Protein AF-A0A370BBL7-F1 (afdb_monomer)

Radius of gyration: 13.51 Å; Cα contacts (8 Å, |Δi|>4): 67; chains: 1; bounding box: 35×32×35 Å

Secondary structure (DSSP, 8-state):
-----HHHHHHHTT-----TTTTHHHHHHHTT-S--SSSPPP---------HHHHHHHHHGGG--PPP---

Mean predicted aligned error: 7.21 Å

pLDDT: mean 83.6, std 18.15, range [38.25, 96.69]

Solvent-accessible surface area (backbone atoms only — not comparable to full-atom values): 4551 Å² total; per-residue (Å²): 130,84,78,62,57,33,45,39,47,35,40,71,68,80,62,40,71,44,23,76,78,19,25,45,59,47,32,36,52,62,66,67,71,58,90,76,93,77,87,86,85,87,75,72,73,80,37,46,90,58,57,68,73,60,47,52,51,58,50,56,48,78,78,68,68,82,74,77,83,83,125

Organism: NCBI:txid2282652

Foldseek 3Di:
DPQDDQQLVCCVPVVDAADNVLRVQVSCVSVVVDDDDDDDDDDGRPDRPDDPVRSCCSNVCSVDDDDPPDD

Sequence (71 aa):
MPKATAAPFAFRHPKGVAEPSGACALAAVLAGLVPHESGMIGVVISGGGVDLPTFHRLISQAAHRKEPARV

InterPro domains:
  IPR036052 Tryptophan synthase beta chain-like, PALP domain superfamily [G3DSA:3.40.50.1100] (4-68)
  IPR036052 Tryptophan synthase beta chain-like, PALP domain superfamily [SSF53686] (11-57)

Structure (mmCIF, N/CA/C/O backbone):
data_AF-A0A370BBL7-F1
#
_entry.id   AF-A0A370BBL7-F1
#
loop_
_atom_site.group_PDB
_atom_site.id
_atom_site.type_symbol
_atom_site.label_atom_id
_atom_site.label_alt_id
_atom_site.label_comp_id
_atom_site.label_asym_id
_atom_site.label_entity_id
_atom_site.label_seq_id
_atom_site.pdbx_PDB_ins_code
_atom_site.Cartn_x
_atom_site.Cartn_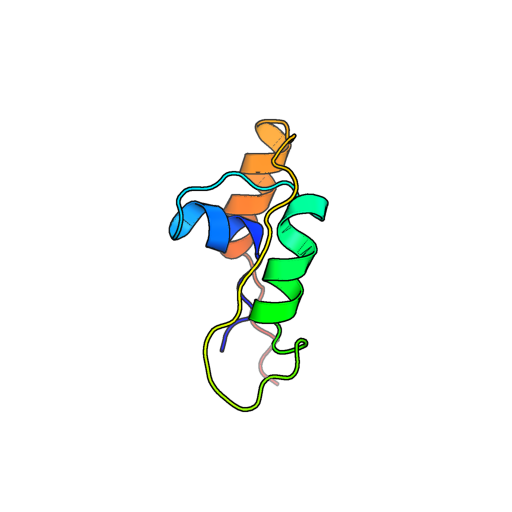y
_atom_site.Cartn_z
_atom_site.occupancy
_atom_site.B_iso_or_equiv
_atom_site.auth_seq_id
_atom_site.auth_comp_id
_atom_site.auth_asym_id
_atom_site.auth_atom_id
_atom_site.pdbx_PDB_model_num
ATOM 1 N N . MET A 1 1 ? -17.341 -6.469 3.270 1.00 38.25 1 MET A N 1
ATOM 2 C CA . MET A 1 1 ? -16.620 -5.691 2.237 1.00 38.25 1 MET A CA 1
ATOM 3 C C . MET A 1 1 ? -15.756 -6.646 1.423 1.00 38.25 1 MET A C 1
ATOM 5 O O . MET A 1 1 ? -15.161 -7.529 2.036 1.00 38.25 1 MET A O 1
ATOM 9 N N . PRO A 1 2 ? -15.713 -6.558 0.083 1.00 45.62 2 PRO A N 1
ATOM 10 C CA . PRO A 1 2 ? -14.791 -7.376 -0.707 1.00 45.62 2 PRO A CA 1
ATOM 11 C C . PRO A 1 2 ? -13.348 -7.096 -0.256 1.00 45.62 2 PRO A C 1
ATOM 13 O O . PRO A 1 2 ? -12.982 -5.936 -0.084 1.00 45.62 2 PRO A O 1
ATOM 16 N N . LYS A 1 3 ? -12.539 -8.144 -0.023 1.00 51.41 3 LYS A N 1
ATOM 17 C CA . LYS A 1 3 ? -11.112 -8.013 0.328 1.00 51.41 3 LYS A CA 1
ATOM 18 C C . LYS A 1 3 ? -10.374 -7.347 -0.839 1.00 51.41 3 LYS A C 1
ATOM 20 O O . LYS A 1 3 ? -9.979 -8.030 -1.781 1.00 51.41 3 LYS A O 1
ATOM 25 N N . ALA A 1 4 ? -10.227 -6.026 -0.796 1.00 58.47 4 ALA A N 1
ATOM 26 C CA . ALA A 1 4 ? -9.406 -5.295 -1.748 1.00 58.47 4 ALA A CA 1
ATOM 27 C C . ALA A 1 4 ? -7.941 -5.711 -1.563 1.00 58.47 4 ALA A C 1
ATOM 29 O O . ALA A 1 4 ? -7.397 -5.668 -0.462 1.00 58.47 4 ALA A O 1
ATOM 30 N N . THR A 1 5 ? -7.298 -6.141 -2.643 1.00 81.75 5 THR A N 1
ATOM 31 C CA . THR A 1 5 ? -5.857 -6.401 -2.672 1.00 81.75 5 THR A CA 1
ATOM 32 C C . THR A 1 5 ? -5.099 -5.071 -2.625 1.00 81.75 5 THR A C 1
ATOM 34 O O . THR A 1 5 ? -5.456 -4.123 -3.328 1.00 81.75 5 THR A O 1
ATOM 37 N N . ALA A 1 6 ? -4.055 -4.991 -1.797 1.00 92.25 6 ALA A N 1
ATOM 38 C CA . ALA A 1 6 ? -3.410 -3.728 -1.430 1.00 92.25 6 ALA A CA 1
ATOM 39 C C . ALA A 1 6 ? -2.753 -2.976 -2.600 1.00 92.25 6 ALA A C 1
ATOM 41 O O . ALA A 1 6 ? -2.921 -1.765 -2.703 1.00 92.25 6 ALA A O 1
ATOM 42 N N . ALA A 1 7 ? -2.062 -3.668 -3.512 1.00 92.19 7 ALA A N 1
ATOM 43 C CA . ALA A 1 7 ? -1.411 -3.020 -4.657 1.00 92.19 7 ALA A CA 1
ATOM 44 C C . ALA A 1 7 ? -2.417 -2.337 -5.619 1.00 92.19 7 ALA A C 1
ATOM 46 O O . ALA A 1 7 ? -2.241 -1.155 -5.917 1.00 92.19 7 ALA A O 1
ATOM 47 N N . PRO A 1 8 ? -3.528 -2.985 -6.031 1.00 91.88 8 PRO A N 1
ATOM 48 C CA . PRO A 1 8 ? -4.612 -2.312 -6.758 1.00 91.88 8 PRO A CA 1
ATOM 49 C C . PRO A 1 8 ? -5.202 -1.105 -6.029 1.00 91.88 8 PRO A C 1
ATOM 51 O O . PRO A 1 8 ? -5.495 -0.092 -6.663 1.00 91.88 8 PRO A O 1
ATOM 54 N N . PHE A 1 9 ? -5.371 -1.194 -4.706 1.00 92.94 9 PHE A N 1
ATOM 55 C CA . PHE A 1 9 ? -5.865 -0.074 -3.907 1.00 92.94 9 PHE A CA 1
ATOM 56 C C . PHE A 1 9 ? -4.883 1.104 -3.945 1.00 92.94 9 PHE A C 1
ATOM 58 O O . PHE A 1 9 ? -5.286 2.224 -4.260 1.00 92.94 9 PHE A O 1
ATOM 65 N N . ALA A 1 10 ? -3.596 0.850 -3.690 1.00 93.88 10 ALA A N 1
ATOM 66 C CA . ALA A 1 10 ? -2.538 1.859 -3.731 1.00 93.88 10 ALA A CA 1
ATOM 67 C C . ALA A 1 10 ? -2.439 2.534 -5.110 1.00 93.88 10 ALA A C 1
ATOM 69 O O . ALA A 1 10 ? -2.339 3.758 -5.202 1.00 93.88 10 ALA A O 1
ATOM 70 N N . PHE A 1 11 ? -2.573 1.767 -6.191 1.00 94.19 11 PHE A N 1
ATOM 71 C CA . PHE A 1 11 ? -2.547 2.331 -7.536 1.00 94.19 11 PHE A CA 1
ATOM 72 C C . PHE A 1 11 ? -3.812 3.140 -7.860 1.00 94.19 11 PHE A C 1
ATOM 74 O O . PHE A 1 11 ? -3.742 4.226 -8.434 1.00 94.19 11 PHE A O 1
ATOM 81 N N . ARG A 1 12 ? -4.998 2.653 -7.474 1.00 92.50 12 ARG A N 1
ATOM 82 C CA . ARG A 1 12 ? -6.271 3.305 -7.819 1.00 92.50 12 ARG A CA 1
ATOM 83 C C . ARG A 1 12 ? -6.524 4.576 -7.016 1.00 92.50 12 ARG A C 1
ATOM 85 O O . ARG A 1 12 ? -7.065 5.526 -7.585 1.00 92.50 12 ARG A O 1
ATOM 92 N N . HIS A 1 13 ? -6.158 4.599 -5.737 1.00 91.69 13 HIS A N 1
ATOM 93 C CA . HIS A 1 13 ? -6.509 5.685 -4.822 1.00 91.69 13 HIS A CA 1
ATOM 94 C C . HIS A 1 13 ? -5.364 6.703 -4.676 1.00 91.69 13 HIS A C 1
ATOM 96 O O . HIS A 1 13 ? -5.465 7.753 -5.313 1.00 91.69 13 HIS A O 1
ATOM 102 N N . PRO A 1 14 ? -4.259 6.420 -3.954 1.00 91.88 14 PRO A N 1
ATOM 103 C CA . PRO A 1 14 ? -3.151 7.366 -3.816 1.00 91.88 14 PRO A CA 1
ATOM 104 C C . PRO A 1 14 ? -2.215 7.432 -5.034 1.00 91.88 14 PRO A C 1
ATOM 106 O O . PRO A 1 14 ? -1.264 8.203 -5.010 1.00 91.88 14 PRO A O 1
ATOM 109 N N . LYS A 1 15 ? -2.465 6.651 -6.097 1.00 94.06 15 LYS A N 1
ATOM 110 C CA . LYS A 1 15 ? -1.650 6.608 -7.332 1.00 94.06 15 LYS A CA 1
ATOM 111 C C . LYS A 1 15 ? -0.209 6.133 -7.116 1.00 94.06 15 LYS A C 1
ATOM 113 O O . LYS A 1 15 ? 0.657 6.375 -7.950 1.00 94.06 15 LYS A O 1
ATOM 118 N N . GLY A 1 16 ? 0.036 5.429 -6.013 1.00 94.62 16 GLY A N 1
ATOM 119 C CA . GLY A 1 16 ? 1.338 4.859 -5.689 1.00 94.62 16 GLY A CA 1
ATOM 120 C C . GLY A 1 16 ? 1.544 3.497 -6.347 1.00 94.62 16 GLY A C 1
ATOM 121 O O . GLY A 1 16 ? 0.621 2.682 -6.412 1.00 94.62 16 GLY A O 1
ATOM 122 N N . VAL A 1 17 ? 2.772 3.233 -6.791 1.00 95.62 17 VAL A N 1
ATOM 123 C CA . VAL A 1 17 ? 3.222 1.889 -7.170 1.00 95.62 17 VAL A CA 1
ATOM 124 C C . VAL A 1 17 ? 3.810 1.224 -5.933 1.00 95.62 17 VAL A C 1
ATOM 126 O O . VAL A 1 17 ? 4.697 1.783 -5.292 1.00 95.62 17 VAL A O 1
ATOM 129 N N . ALA A 1 18 ? 3.308 0.039 -5.597 1.00 94.62 18 ALA A N 1
ATOM 130 C CA . ALA A 1 18 ? 3.790 -0.744 -4.471 1.00 94.62 18 ALA A CA 1
ATOM 131 C C . ALA A 1 18 ? 4.049 -2.184 -4.912 1.00 94.62 18 ALA A C 1
ATOM 133 O O . ALA A 1 18 ? 3.217 -2.804 -5.581 1.00 94.62 18 ALA A O 1
ATOM 134 N N . GLU A 1 19 ? 5.199 -2.716 -4.517 1.00 94.44 19 GLU A N 1
ATOM 135 C CA . GLU A 1 19 ? 5.487 -4.143 -4.633 1.00 94.44 19 GLU A CA 1
ATOM 136 C C . GLU A 1 19 ? 4.714 -4.924 -3.544 1.00 94.44 19 GLU A C 1
ATOM 138 O O . GLU A 1 19 ? 4.243 -4.322 -2.570 1.00 94.44 19 GLU A O 1
ATOM 143 N N . PRO A 1 20 ? 4.579 -6.260 -3.646 1.00 91.69 20 PRO A N 1
ATOM 144 C CA . PRO A 1 20 ? 3.826 -7.044 -2.664 1.00 91.69 20 PRO A CA 1
ATOM 145 C C . PRO A 1 20 ? 4.302 -6.871 -1.213 1.00 91.69 20 PRO A C 1
ATOM 147 O O . PRO A 1 20 ? 3.474 -6.680 -0.322 1.00 91.69 20 PRO A O 1
ATOM 150 N N . SER A 1 21 ? 5.619 -6.895 -0.974 1.00 94.12 21 SER A N 1
ATOM 151 C CA . SER A 1 21 ? 6.230 -6.645 0.340 1.00 94.12 21 SER A CA 1
ATOM 152 C C . SER A 1 21 ? 5.953 -5.227 0.831 1.00 94.12 21 SER A C 1
ATOM 154 O O . SER A 1 21 ? 5.511 -5.054 1.963 1.00 94.12 21 SER A O 1
ATOM 156 N N . GLY A 1 22 ? 6.134 -4.222 -0.029 1.00 95.06 22 GLY A N 1
ATOM 157 C CA . GLY A 1 22 ? 5.923 -2.812 0.304 1.00 95.06 22 GLY A CA 1
ATOM 158 C C . GLY A 1 22 ? 4.475 -2.434 0.619 1.00 95.06 22 GLY A C 1
ATOM 159 O O . GLY A 1 22 ? 4.236 -1.414 1.263 1.00 95.06 22 GLY A O 1
ATOM 160 N N . ALA A 1 23 ? 3.508 -3.260 0.212 1.00 95.50 23 ALA A N 1
ATOM 161 C CA . ALA A 1 23 ? 2.082 -3.062 0.467 1.00 95.50 23 ALA A CA 1
ATOM 162 C C . ALA A 1 23 ? 1.523 -3.920 1.622 1.00 95.50 23 ALA A C 1
ATOM 164 O O . ALA A 1 23 ? 0.310 -3.910 1.848 1.00 95.50 23 ALA A O 1
ATOM 165 N N . CYS A 1 24 ? 2.352 -4.675 2.355 1.00 94.81 24 CYS A N 1
ATOM 166 C CA . CYS A 1 24 ? 1.870 -5.638 3.355 1.00 94.81 24 CYS A CA 1
ATOM 167 C C . CYS A 1 24 ? 1.116 -4.973 4.523 1.00 94.81 24 CYS A C 1
ATOM 169 O O . CYS A 1 24 ? 0.069 -5.471 4.941 1.00 94.81 24 CYS A O 1
ATOM 171 N N . ALA A 1 25 ? 1.573 -3.804 4.984 1.00 95.75 25 ALA A N 1
ATOM 172 C CA . ALA A 1 25 ? 0.901 -3.033 6.029 1.00 95.75 25 ALA A CA 1
ATOM 173 C C . ALA A 1 25 ? -0.486 -2.551 5.569 1.00 95.75 25 ALA A C 1
ATOM 175 O O . ALA A 1 25 ? -1.474 -2.704 6.286 1.00 95.75 25 ALA A O 1
ATOM 176 N N . LEU A 1 26 ? -0.585 -2.057 4.329 1.00 94.88 26 LEU A N 1
ATOM 177 C CA . LEU A 1 26 ? -1.863 -1.684 3.723 1.00 94.88 26 LEU A CA 1
ATOM 178 C C . LEU A 1 26 ? -2.794 -2.897 3.597 1.00 94.88 26 LEU A C 1
ATOM 180 O O . LEU A 1 26 ? -3.988 -2.786 3.867 1.00 94.88 26 LEU A O 1
ATOM 184 N N . ALA A 1 27 ? -2.261 -4.067 3.237 1.00 93.75 27 ALA A N 1
ATOM 185 C CA . ALA A 1 27 ? -3.042 -5.299 3.163 1.00 93.75 27 ALA A CA 1
ATOM 186 C C . ALA A 1 27 ? -3.627 -5.697 4.526 1.00 93.75 27 ALA A C 1
ATOM 188 O O . ALA A 1 27 ? -4.794 -6.078 4.588 1.00 93.75 27 ALA A O 1
ATOM 189 N N . ALA A 1 28 ? -2.856 -5.574 5.612 1.00 93.88 28 ALA A N 1
ATOM 190 C CA . ALA A 1 28 ? -3.328 -5.867 6.965 1.00 93.88 28 ALA A CA 1
ATOM 191 C C . ALA A 1 28 ? -4.462 -4.923 7.397 1.00 93.88 28 ALA A C 1
ATOM 193 O O . ALA A 1 28 ? -5.474 -5.382 7.930 1.00 93.88 28 ALA A O 1
ATOM 194 N N . VAL A 1 29 ? -4.331 -3.625 7.102 1.00 93.81 29 VAL A N 1
ATOM 195 C CA . VAL A 1 29 ? -5.373 -2.622 7.383 1.00 93.81 29 VAL A CA 1
ATOM 196 C C . VAL A 1 29 ? -6.643 -2.913 6.582 1.00 93.81 29 VAL A C 1
ATOM 198 O O . VAL A 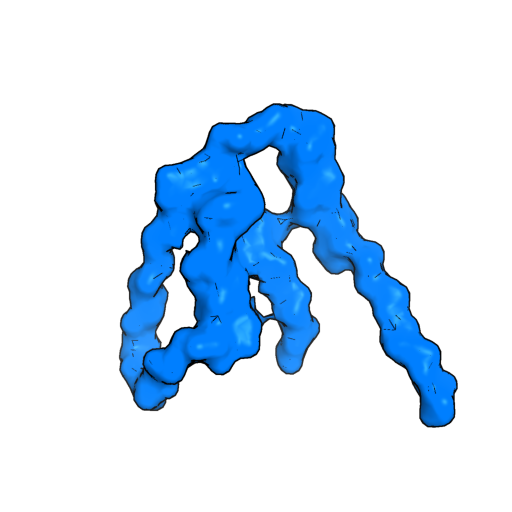1 29 ? -7.722 -3.010 7.161 1.00 93.81 29 VAL A O 1
ATOM 201 N N . LEU A 1 30 ? -6.532 -3.144 5.269 1.00 91.19 30 LEU A N 1
ATOM 202 C CA . LEU A 1 30 ? -7.683 -3.464 4.410 1.00 91.19 30 LEU A CA 1
ATOM 203 C C . LEU A 1 30 ? -8.351 -4.801 4.771 1.00 91.19 30 LEU A C 1
ATOM 205 O O .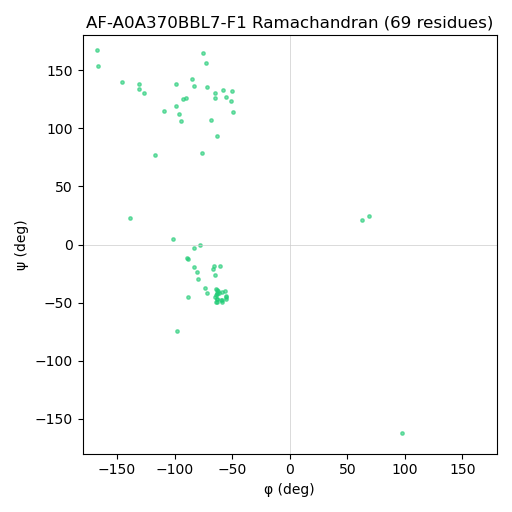 LEU A 1 30 ? -9.536 -4.997 4.499 1.00 91.19 30 LEU A O 1
ATOM 209 N N . ALA A 1 31 ? -7.603 -5.729 5.370 1.00 90.56 31 ALA A N 1
ATOM 210 C CA . ALA A 1 31 ? -8.118 -7.002 5.858 1.00 90.56 31 ALA A CA 1
ATOM 211 C C . ALA A 1 31 ? -8.757 -6.915 7.257 1.00 90.56 31 ALA A C 1
ATOM 213 O O . ALA A 1 31 ? -9.271 -7.931 7.726 1.00 90.56 31 ALA A O 1
ATOM 214 N N . GLY A 1 32 ? -8.734 -5.748 7.912 1.00 90.56 32 GLY A N 1
ATOM 215 C CA . GLY A 1 32 ? -9.256 -5.570 9.270 1.00 90.56 32 GLY A CA 1
ATOM 216 C C . GLY A 1 32 ? -8.428 -6.282 10.344 1.00 90.56 32 GLY A C 1
ATOM 217 O O . GLY A 1 32 ? -8.963 -6.644 11.384 1.00 90.56 32 GLY A O 1
ATOM 218 N N . LEU A 1 33 ? -7.140 -6.528 10.082 1.00 91.75 33 LEU A N 1
ATOM 219 C CA . LEU A 1 33 ? -6.236 -7.226 11.006 1.00 91.75 33 LEU A CA 1
ATOM 220 C C . LEU A 1 33 ? -5.525 -6.280 11.980 1.00 91.75 33 LEU A C 1
ATOM 222 O O . LEU A 1 33 ? -4.885 -6.742 12.920 1.00 91.75 33 LEU A O 1
ATOM 226 N N . VAL A 1 34 ? -5.607 -4.970 11.744 1.00 91.50 34 VAL A N 1
ATOM 227 C CA . VAL A 1 34 ? -5.018 -3.954 12.617 1.00 91.50 34 VAL A CA 1
ATOM 228 C C . VAL A 1 34 ? -6.108 -3.457 13.569 1.00 91.50 34 VAL A C 1
A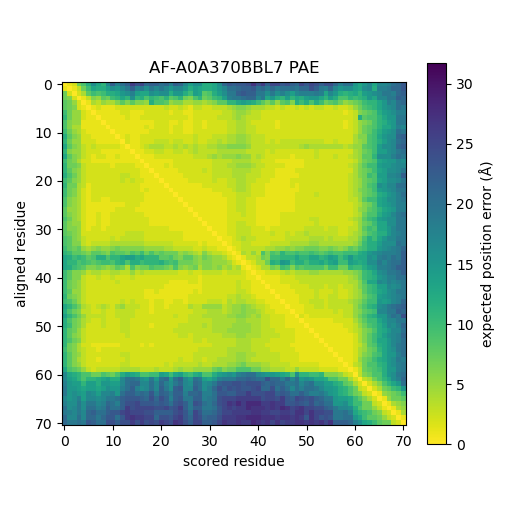TOM 230 O O . VAL A 1 34 ? -7.059 -2.829 13.096 1.00 91.50 34 VAL A O 1
ATOM 233 N N . PRO A 1 35 ? -6.014 -3.739 14.882 1.00 89.50 35 PRO A N 1
ATOM 234 C CA . PRO A 1 35 ? -6.998 -3.265 15.844 1.00 89.50 35 PRO A CA 1
ATOM 235 C C . PRO A 1 35 ? -6.951 -1.737 15.931 1.00 89.50 35 PRO A C 1
ATOM 237 O O . PRO A 1 35 ? -5.882 -1.149 16.092 1.00 89.50 35 PRO A O 1
ATOM 240 N N . HIS A 1 36 ? -8.113 -1.095 15.838 1.00 87.56 36 HIS A N 1
ATOM 241 C CA . HIS A 1 36 ? -8.265 0.325 16.124 1.00 87.56 36 HIS A CA 1
ATOM 242 C C . HIS A 1 36 ? -9.644 0.575 16.746 1.00 87.56 36 HIS A C 1
ATOM 244 O O . HIS A 1 36 ? -10.638 -0.002 16.317 1.00 87.56 36 HIS A O 1
ATOM 250 N N . GLU A 1 37 ? -9.704 1.456 17.741 1.00 80.75 37 GLU A N 1
ATOM 251 C CA . GLU A 1 37 ? -10.950 1.832 18.428 1.00 80.75 37 GLU A CA 1
ATOM 252 C C . GLU A 1 37 ? -11.631 3.006 17.708 1.00 80.75 37 GLU A C 1
ATOM 254 O O . GLU A 1 37 ? -12.827 3.003 17.435 1.00 80.75 37 GLU A O 1
ATOM 259 N N . SER A 1 38 ? -10.845 4.021 17.346 1.00 83.19 38 SER A N 1
ATOM 260 C CA . SER A 1 38 ? -11.280 5.214 16.617 1.00 83.19 38 SER A CA 1
ATOM 261 C C . SER A 1 38 ? -10.057 5.988 16.108 1.00 83.19 38 SER A C 1
ATOM 263 O O . SER A 1 38 ? -8.928 5.705 16.512 1.00 83.19 38 SER A O 1
ATOM 265 N N . GLY A 1 39 ? -10.268 6.954 15.213 1.00 87.00 39 GLY A N 1
ATOM 266 C CA . GLY A 1 39 ? -9.207 7.828 14.708 1.00 87.00 39 GLY A CA 1
ATOM 267 C C . GLY A 1 39 ? -8.621 7.400 13.361 1.00 87.00 39 GLY A C 1
ATOM 268 O O . GLY A 1 39 ?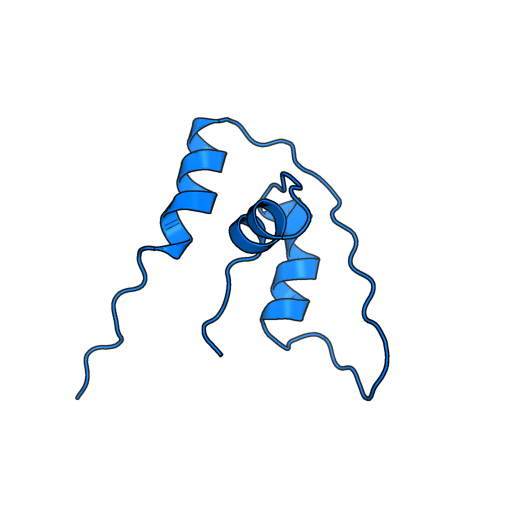 -9.247 6.679 12.588 1.00 87.00 39 GLY A O 1
ATOM 269 N N . MET A 1 40 ? -7.432 7.921 13.050 1.00 92.12 40 MET A N 1
ATOM 270 C CA . MET A 1 40 ? -6.764 7.721 11.762 1.00 92.12 40 MET A CA 1
ATOM 271 C C . MET A 1 40 ? -5.706 6.623 11.851 1.00 92.12 40 MET A C 1
ATOM 273 O O . MET A 1 40 ? -4.909 6.600 12.786 1.00 92.12 40 MET A O 1
ATOM 277 N N . ILE A 1 41 ? -5.643 5.769 10.828 1.00 94.25 41 ILE A N 1
ATOM 278 C CA . ILE A 1 41 ? -4.541 4.822 10.639 1.00 94.25 41 ILE A CA 1
ATOM 279 C C . ILE A 1 41 ? -3.562 5.408 9.621 1.00 94.25 41 ILE A C 1
ATOM 281 O O . ILE A 1 41 ? -3.916 5.625 8.462 1.00 94.25 41 ILE A O 1
ATOM 285 N N . GLY A 1 42 ? -2.320 5.628 10.049 1.00 95.00 42 GLY A N 1
ATOM 286 C CA . GLY A 1 42 ? -1.199 5.885 9.148 1.00 95.00 42 GLY A CA 1
ATOM 287 C C . GLY A 1 42 ? -0.625 4.572 8.615 1.00 95.00 42 GLY A C 1
ATOM 288 O O . GLY A 1 42 ? -0.434 3.625 9.375 1.00 95.00 42 GLY A O 1
ATOM 289 N N . VAL A 1 43 ? -0.335 4.511 7.315 1.00 95.69 43 VAL A N 1
ATOM 290 C CA . VAL A 1 43 ? 0.267 3.335 6.672 1.00 95.69 43 VAL A CA 1
ATOM 291 C C . VAL A 1 43 ? 1.522 3.755 5.920 1.00 95.69 43 VAL A C 1
ATOM 293 O O . VAL A 1 43 ? 1.483 4.693 5.127 1.00 95.69 43 VAL A O 1
ATOM 296 N N . VAL A 1 44 ? 2.624 3.037 6.140 1.00 96.06 44 VAL A N 1
ATOM 297 C CA . VAL A 1 44 ? 3.869 3.219 5.386 1.00 96.06 44 VAL A CA 1
ATOM 298 C C . VAL A 1 44 ? 3.884 2.254 4.205 1.00 96.06 44 VAL A C 1
ATOM 300 O O . VAL A 1 44 ? 3.750 1.045 4.389 1.00 96.06 44 VAL A O 1
ATOM 303 N N . ILE A 1 45 ? 4.072 2.793 3.001 1.00 96.44 45 ILE A N 1
ATOM 304 C CA . ILE A 1 45 ? 4.400 2.009 1.807 1.00 96.44 45 ILE A CA 1
ATOM 305 C C . ILE A 1 45 ? 5.920 2.011 1.676 1.00 96.44 45 ILE A C 1
ATOM 307 O O . ILE A 1 45 ? 6.507 3.043 1.361 1.00 96.44 45 ILE A O 1
ATOM 311 N N . SER A 1 46 ? 6.565 0.883 1.975 1.00 96.06 46 SER A N 1
ATOM 312 C CA . SER A 1 46 ? 8.028 0.846 2.114 1.00 96.06 46 SER A CA 1
ATOM 313 C C . SER A 1 46 ? 8.782 0.705 0.791 1.00 96.06 46 SER A C 1
ATOM 315 O O . SER A 1 46 ? 9.972 1.001 0.747 1.00 96.06 46 SER A O 1
ATOM 317 N N . GLY A 1 47 ? 8.125 0.236 -0.275 1.00 94.69 47 GLY A N 1
ATOM 318 C CA . GLY A 1 47 ? 8.792 -0.067 -1.539 1.00 94.69 47 GLY A CA 1
ATOM 319 C C . GLY A 1 47 ? 7.841 -0.270 -2.716 1.00 94.69 47 GLY A C 1
ATOM 320 O O . GLY A 1 47 ? 6.681 -0.658 -2.555 1.00 94.69 47 GLY A O 1
ATOM 321 N N . GLY A 1 48 ? 8.363 -0.007 -3.912 1.00 95.50 48 GLY A N 1
ATOM 322 C CA . GLY A 1 48 ? 7.670 -0.120 -5.198 1.00 95.50 48 GLY A CA 1
ATOM 323 C C . GLY A 1 48 ? 8.552 -0.721 -6.292 1.00 95.50 48 GLY A C 1
ATOM 324 O O . GLY A 1 48 ? 8.315 -0.459 -7.468 1.00 95.50 48 GLY A O 1
ATOM 325 N N . GLY A 1 49 ? 9.593 -1.473 -5.916 1.00 96.69 49 GLY A N 1
ATOM 326 C CA . GLY A 1 49 ? 10.557 -2.068 -6.838 1.00 96.69 49 GLY A CA 1
ATOM 327 C C . GLY A 1 49 ? 9.973 -3.293 -7.532 1.00 96.69 49 GLY A C 1
ATOM 328 O O . GLY A 1 49 ? 10.254 -4.425 -7.158 1.00 96.69 49 GLY A O 1
ATOM 329 N N . VAL A 1 50 ? 9.146 -3.074 -8.551 1.00 94.94 50 VAL A N 1
ATOM 330 C CA . VAL A 1 50 ? 8.453 -4.139 -9.284 1.00 94.94 50 VAL A CA 1
ATOM 331 C C . VAL A 1 50 ? 8.620 -3.959 -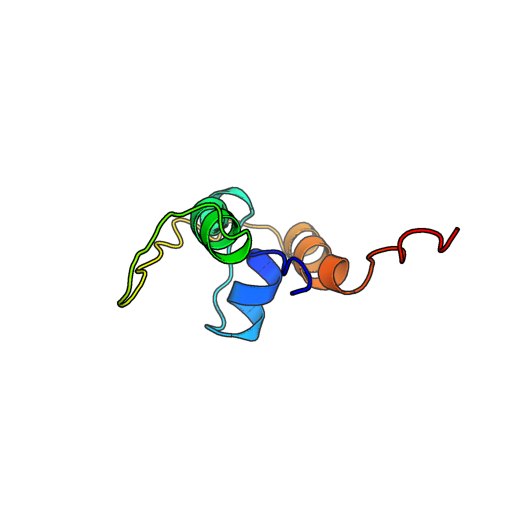10.790 1.00 94.94 50 VAL A C 1
ATOM 333 O O . VAL A 1 50 ? 8.539 -2.845 -11.307 1.00 94.94 50 VAL A O 1
ATOM 336 N N . ASP A 1 51 ? 8.858 -5.055 -11.511 1.00 96.50 51 ASP A N 1
ATOM 337 C CA . ASP A 1 51 ? 8.903 -5.039 -12.972 1.00 96.50 51 ASP A CA 1
ATOM 338 C C . ASP A 1 51 ? 7.499 -4.875 -13.584 1.00 96.50 51 ASP A C 1
ATOM 340 O O . ASP A 1 51 ? 6.477 -5.197 -12.972 1.00 96.50 51 ASP A O 1
ATOM 344 N N . LEU A 1 52 ? 7.443 -4.370 -14.820 1.00 95.94 52 LEU A N 1
ATOM 345 C CA . LEU A 1 52 ? 6.183 -4.074 -15.510 1.00 95.94 52 LEU A CA 1
ATOM 346 C C . LEU A 1 52 ? 5.263 -5.303 -15.677 1.00 95.94 52 LEU A C 1
ATOM 348 O O . LEU A 1 52 ? 4.076 -5.180 -15.355 1.00 95.94 52 LEU A O 1
ATOM 352 N N . PRO A 1 53 ? 5.744 -6.479 -16.138 1.00 95.31 53 PRO A N 1
ATOM 353 C CA . PRO A 1 53 ? 4.924 -7.692 -16.194 1.00 95.31 53 PRO A CA 1
ATOM 354 C C . PRO A 1 53 ? 4.300 -8.078 -14.847 1.00 95.31 53 PRO A C 1
ATOM 356 O O . PRO A 1 53 ? 3.094 -8.350 -14.774 1.00 95.31 53 PRO A O 1
ATOM 359 N N . THR A 1 54 ? 5.092 -8.071 -13.773 1.00 92.31 54 THR A N 1
ATOM 360 C CA . THR A 1 54 ? 4.617 -8.393 -12.423 1.00 92.31 54 THR A CA 1
ATOM 361 C C . THR A 1 54 ? 3.603 -7.365 -11.938 1.00 92.31 54 THR A C 1
ATOM 363 O O . THR A 1 54 ? 2.538 -7.741 -11.444 1.00 92.31 54 THR A O 1
ATOM 366 N N . PHE A 1 55 ? 3.873 -6.074 -12.131 1.00 93.56 55 PHE A N 1
ATOM 367 C CA . PHE A 1 55 ? 2.950 -5.005 -11.760 1.00 93.56 55 PHE A CA 1
ATOM 368 C C . PHE A 1 55 ? 1.601 -5.156 -12.468 1.00 93.56 55 PHE A C 1
ATOM 370 O O . PHE A 1 55 ? 0.566 -5.181 -11.801 1.00 93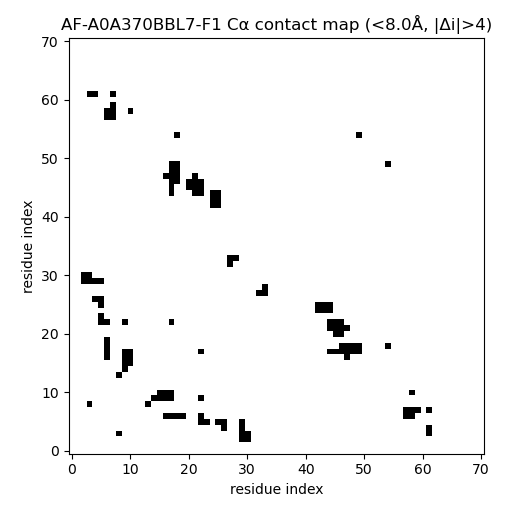.56 55 PHE A O 1
ATOM 377 N N . HIS A 1 56 ? 1.609 -5.348 -13.792 1.00 94.12 56 HIS A N 1
ATOM 378 C CA . HIS A 1 56 ? 0.399 -5.571 -14.585 1.00 94.12 56 HIS A CA 1
ATOM 379 C C . HIS A 1 56 ? -0.414 -6.758 -14.053 1.00 94.12 56 HIS A C 1
ATOM 381 O O . HIS A 1 56 ? -1.625 -6.652 -13.868 1.00 94.12 56 HIS A O 1
ATOM 387 N N . ARG A 1 57 ? 0.243 -7.878 -13.732 1.00 90.56 57 ARG A N 1
ATOM 388 C CA . ARG A 1 57 ? -0.427 -9.037 -13.129 1.00 90.56 57 ARG A CA 1
ATOM 389 C C . ARG A 1 57 ? -1.085 -8.684 -11.793 1.00 90.56 57 ARG A C 1
ATOM 391 O O . ARG A 1 57 ? -2.243 -9.040 -11.588 1.00 90.56 57 ARG A O 1
ATOM 398 N N . LEU A 1 58 ? -0.374 -7.996 -10.901 1.00 89.81 58 LEU A N 1
ATOM 399 C CA . LEU A 1 58 ? -0.879 -7.637 -9.571 1.00 89.81 58 LEU A CA 1
ATOM 400 C C . LEU A 1 58 ? -2.093 -6.705 -9.644 1.00 89.81 58 LEU A C 1
ATOM 402 O O . LEU A 1 58 ? -3.038 -6.879 -8.873 1.00 89.81 58 LEU A O 1
ATOM 406 N N . ILE A 1 59 ? -2.096 -5.745 -10.575 1.00 89.88 59 ILE A N 1
ATOM 407 C CA . ILE A 1 59 ? -3.214 -4.803 -10.718 1.00 89.88 59 ILE A CA 1
ATOM 408 C C . ILE A 1 59 ? -4.417 -5.384 -11.466 1.00 89.88 59 ILE A C 1
ATOM 410 O O . ILE A 1 59 ? -5.555 -5.036 -11.148 1.00 89.88 59 ILE A O 1
ATOM 414 N N . SER A 1 60 ? -4.192 -6.322 -12.388 1.00 86.31 60 SER A N 1
ATOM 415 C CA . SER A 1 60 ? -5.254 -6.977 -13.165 1.00 86.31 60 SER A CA 1
ATOM 416 C C . SER A 1 60 ? -5.952 -8.112 -12.402 1.00 86.31 60 SER A C 1
ATOM 418 O O . SER A 1 60 ? -7.111 -8.423 -12.671 1.00 86.31 60 SER A O 1
ATOM 420 N N . GLN A 1 61 ? -5.300 -8.714 -11.400 1.00 69.69 61 GLN A N 1
ATOM 421 C CA . GLN A 1 61 ? -5.880 -9.800 -10.595 1.00 69.69 61 GLN A CA 1
ATOM 422 C C . GLN A 1 61 ? -7.069 -9.375 -9.718 1.00 69.69 6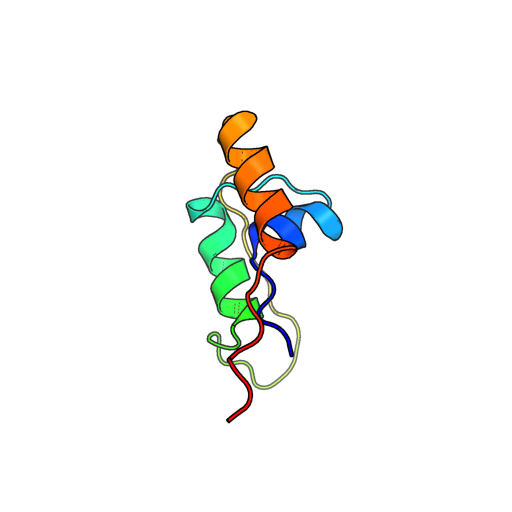1 GLN A C 1
ATOM 424 O O . GLN A 1 61 ? -7.894 -10.222 -9.377 1.00 69.69 61 GLN A O 1
ATOM 429 N N . ALA A 1 62 ? -7.221 -8.082 -9.407 1.00 58.16 62 ALA A N 1
ATOM 430 C CA . ALA A 1 62 ? -8.384 -7.574 -8.671 1.00 58.16 62 ALA A CA 1
ATOM 431 C C . ALA A 1 62 ? -9.724 -7.818 -9.395 1.00 58.16 62 ALA A C 1
ATOM 433 O O . ALA A 1 62 ? -10.771 -7.792 -8.750 1.00 58.16 62 ALA A O 1
ATOM 434 N N . ALA A 1 63 ? -9.699 -8.083 -10.707 1.00 48.78 63 ALA A N 1
ATOM 435 C CA . ALA A 1 63 ? -10.883 -8.389 -11.509 1.00 48.78 63 ALA A CA 1
ATOM 436 C C . ALA A 1 63 ? -11.251 -9.889 -11.542 1.00 48.78 63 ALA A C 1
ATOM 438 O O . ALA A 1 63 ? -12.351 -10.236 -11.962 1.00 48.78 63 ALA A O 1
ATOM 439 N N . HIS A 1 64 ? -10.374 -10.788 -11.079 1.00 42.25 64 HIS A N 1
ATOM 440 C CA . HIS A 1 64 ? -10.593 -12.237 -11.125 1.00 42.25 64 HIS A CA 1
ATOM 441 C C . HIS A 1 64 ? -10.648 -12.847 -9.725 1.00 42.25 64 HIS A C 1
ATOM 443 O O . HIS A 1 64 ? -9.730 -13.539 -9.284 1.00 42.25 64 HIS A O 1
ATOM 449 N N . ARG A 1 65 ? -11.775 -12.669 -9.033 1.00 47.22 65 ARG A N 1
ATOM 450 C CA . ARG A 1 65 ? -12.157 -13.592 -7.960 1.00 47.22 65 ARG A CA 1
ATOM 451 C C . ARG A 1 65 ? -13.350 -14.406 -8.445 1.00 47.22 65 ARG A C 1
ATOM 453 O O . ARG A 1 65 ? -14.407 -13.840 -8.686 1.00 47.22 65 ARG A O 1
ATOM 460 N N . LYS A 1 66 ? -13.166 -15.725 -8.607 1.00 43.88 66 LYS A N 1
ATOM 461 C CA . LYS A 1 66 ? -14.286 -16.670 -8.733 1.00 43.88 66 LYS A CA 1
ATOM 462 C C . LYS A 1 66 ? -15.231 -16.411 -7.560 1.00 43.88 66 LYS A C 1
ATOM 464 O O . LYS A 1 66 ? -14.795 -16.453 -6.405 1.00 43.88 66 LYS A O 1
ATOM 469 N N . GLU A 1 67 ? -16.488 -16.126 -7.877 1.00 43.53 67 GLU A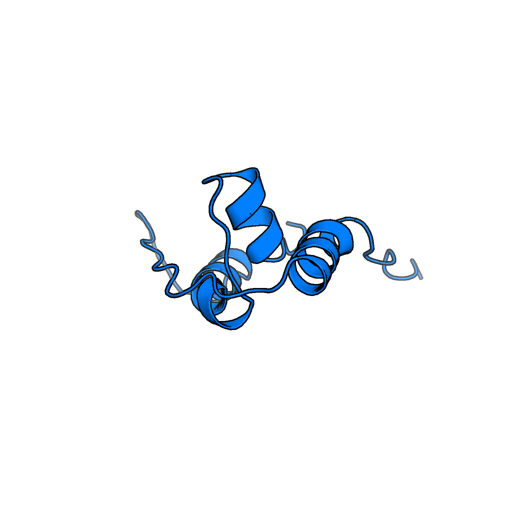 N 1
ATOM 470 C CA . GLU A 1 67 ? -17.587 -16.137 -6.916 1.00 43.53 67 GLU A CA 1
ATOM 471 C C . GLU A 1 67 ? -17.522 -17.476 -6.154 1.00 43.53 67 GLU A C 1
ATOM 473 O O . GLU A 1 67 ? -17.319 -18.514 -6.801 1.00 43.53 67 GLU A O 1
ATOM 478 N N . PRO A 1 68 ? -17.602 -17.510 -4.809 1.00 42.25 68 PRO A N 1
ATOM 479 C CA . PRO A 1 68 ? -17.749 -18.785 -4.120 1.00 42.25 68 PRO A CA 1
ATOM 480 C C . PRO A 1 68 ? -18.986 -19.476 -4.695 1.00 42.25 68 PRO A C 1
ATOM 482 O O . PRO A 1 68 ? -20.042 -18.851 -4.791 1.00 42.25 68 PRO A O 1
ATOM 485 N N . ALA A 1 69 ? -18.827 -20.728 -5.136 1.00 54.09 69 ALA A N 1
ATOM 486 C CA . ALA A 1 69 ? -19.927 -21.531 -5.645 1.00 54.09 69 ALA A CA 1
ATOM 487 C C . ALA A 1 69 ? -21.075 -21.458 -4.634 1.00 54.09 69 ALA A C 1
ATOM 489 O O . ALA A 1 69 ? -20.921 -21.856 -3.479 1.00 54.09 69 ALA A O 1
ATOM 490 N N . ARG A 1 70 ? -22.180 -20.845 -5.059 1.00 42.69 70 ARG A N 1
ATOM 491 C CA . ARG A 1 70 ? -23.393 -20.724 -4.265 1.00 42.69 70 ARG A CA 1
ATOM 492 C C . ARG A 1 70 ? -23.969 -22.133 -4.147 1.00 42.69 70 ARG A C 1
ATOM 494 O O . ARG A 1 70 ? -24.397 -22.685 -5.158 1.00 42.69 70 ARG A O 1
ATOM 501 N N . VAL A 1 71 ? -23.855 -22.716 -2.956 1.00 62.09 71 VAL A N 1
ATOM 502 C CA . VAL A 1 71 ? -24.527 -23.966 -2.572 1.00 62.09 71 VAL A CA 1
ATOM 503 C C . VAL A 1 71 ? -25.951 -23.634 -2.154 1.00 62.09 71 VAL A C 1
ATOM 505 O O . VAL A 1 71 ? -26.122 -22.570 -1.510 1.00 62.09 71 VAL A O 1
#